Protein AF-A0A2W4UFN2-F1 (afdb_monomer_lite)

Radius of gyration: 22.49 Å; chains: 1; bounding box: 47×33×70 Å

Sequence (176 aa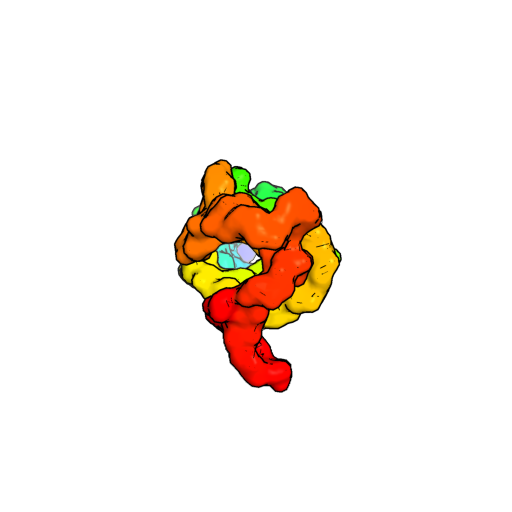):
MDHTTFTAATNCTTCHNGSQATGKPATHIPVTANCISCHGTNSFSVGARMDHNVVITATCKSCHSGAYVSQGNTGALAKPVNHIPELQLLNGAAMDCKSCHNGTSSWTSVAMNHNSSLGGGAGWCKACHATGTAYLGNMEKKALNHDSRNTLATDCSSSGCHRPLGNKGSTYRNWN

Secondary structure (DSSP, 8-state):
---TT--TT--GGGT-SSSSS----TTS-S--S-GGGTS-SS-SSS-PPP-GGGGTTS-HHHHTTTTTTTSTTT--PPPPTTS--GGGSTTGGGS-GGGTB--SS-TT-B---GGGG-S--TTHHHHHHBTT---SS----B-TTSSTT-TT-SSGGGSSS--EES-TTS---EE-

pLDDT: mean 80.13, std 11.63, range [52.22, 95.75]

Structure (mmCIF, N/CA/C/O backbone):
data_AF-A0A2W4UFN2-F1
#
_entry.id   AF-A0A2W4UFN2-F1
#
loop_
_atom_site.group_PDB
_atom_site.id
_atom_site.type_symbol
_atom_site.label_atom_id
_atom_site.label_alt_id
_atom_site.label_comp_id
_atom_site.label_asym_id
_atom_site.label_entity_id
_atom_site.label_seq_id
_atom_site.pdbx_PDB_ins_code
_atom_site.Cartn_x
_atom_site.Cartn_y
_atom_site.Cartn_z
_atom_site.occupancy
_atom_site.B_iso_or_equiv
_atom_site.auth_seq_id
_atom_site.auth_comp_id
_atom_site.auth_asym_id
_atom_site.auth_atom_id
_atom_site.pdbx_PDB_model_num
ATOM 1 N N . MET A 1 1 ? -15.413 5.828 32.919 1.00 81.75 1 MET A N 1
ATOM 2 C CA . MET A 1 1 ? -15.245 4.381 32.672 1.00 81.75 1 MET A CA 1
ATOM 3 C C . MET A 1 1 ? -13.778 4.052 32.854 1.00 81.75 1 MET A C 1
ATOM 5 O O . MET A 1 1 ? -12.950 4.731 32.252 1.00 81.75 1 MET A O 1
ATOM 9 N N . ASP A 1 2 ? -13.465 3.079 33.701 1.00 88.00 2 ASP A N 1
ATOM 10 C CA . ASP A 1 2 ? -12.102 2.565 33.852 1.00 88.00 2 ASP A CA 1
ATOM 11 C C . ASP A 1 2 ? -11.798 1.591 32.702 1.00 88.00 2 ASP A C 1
ATOM 13 O O . ASP A 1 2 ? -12.548 0.641 32.489 1.00 88.00 2 ASP A O 1
ATOM 17 N N . HIS A 1 3 ? -10.734 1.861 31.941 1.00 91.56 3 HIS A N 1
ATOM 18 C CA . HIS A 1 3 ? -10.337 1.059 30.780 1.00 91.56 3 HIS A CA 1
ATOM 19 C C . HIS A 1 3 ? -9.247 0.022 31.096 1.00 91.56 3 HIS A C 1
ATOM 21 O O . HIS A 1 3 ? -8.881 -0.766 30.223 1.00 91.56 3 HIS A O 1
ATOM 27 N N . THR A 1 4 ? -8.730 -0.007 32.328 1.00 89.62 4 THR A N 1
ATOM 28 C CA . THR A 1 4 ? -7.625 -0.895 32.733 1.00 89.62 4 THR A CA 1
ATOM 29 C C . THR A 1 4 ? -8.008 -2.376 32.770 1.00 89.62 4 THR A C 1
ATOM 31 O O . THR A 1 4 ? -7.134 -3.238 32.750 1.00 89.62 4 THR A O 1
ATOM 34 N N . THR A 1 5 ? -9.307 -2.685 32.771 1.00 91.06 5 THR A N 1
ATOM 35 C CA . THR A 1 5 ? -9.843 -4.055 32.817 1.00 91.06 5 THR A CA 1
ATOM 36 C C . THR A 1 5 ? -10.106 -4.661 31.434 1.00 91.06 5 THR A C 1
ATOM 38 O O . THR A 1 5 ? -10.424 -5.847 31.330 1.00 91.06 5 THR A O 1
ATOM 41 N N . PHE A 1 6 ? -9.978 -3.877 30.357 1.00 91.62 6 PHE A N 1
ATOM 42 C CA . PHE A 1 6 ? -10.206 -4.353 28.993 1.00 91.62 6 PHE A CA 1
ATOM 43 C C . PHE A 1 6 ? -8.999 -5.113 28.438 1.00 91.62 6 PHE A C 1
ATOM 45 O O . PHE A 1 6 ? -7.847 -4.818 28.749 1.00 91.62 6 PHE A O 1
ATOM 52 N N . THR A 1 7 ? -9.269 -6.101 27.585 1.00 90.38 7 THR A N 1
ATOM 53 C CA . THR A 1 7 ? -8.260 -7.027 27.050 1.00 90.38 7 THR A CA 1
ATOM 54 C C . THR A 1 7 ? -8.317 -7.090 25.526 1.00 90.38 7 THR A C 1
ATOM 56 O O . THR A 1 7 ? -9.174 -6.473 24.893 1.00 90.38 7 THR A O 1
ATOM 59 N N . ALA A 1 8 ? -7.436 -7.896 24.924 1.00 87.31 8 ALA A N 1
ATOM 60 C CA . ALA A 1 8 ? -7.409 -8.120 23.479 1.00 87.31 8 ALA A CA 1
ATOM 61 C C . ALA A 1 8 ? -8.736 -8.654 22.897 1.00 87.31 8 ALA A C 1
ATOM 63 O O . ALA A 1 8 ? -9.001 -8.488 21.708 1.00 87.31 8 ALA A O 1
ATOM 64 N N . ALA A 1 9 ? -9.576 -9.280 23.728 1.00 90.56 9 ALA A N 1
ATOM 65 C CA . ALA A 1 9 ? -10.879 -9.806 23.330 1.00 90.56 9 ALA A CA 1
ATOM 66 C C . ALA A 1 9 ? -12.011 -8.765 23.407 1.00 90.56 9 ALA A C 1
ATOM 68 O O . ALA A 1 9 ? -13.113 -9.018 22.921 1.00 90.56 9 ALA A O 1
ATOM 69 N N . THR A 1 10 ? -11.777 -7.604 24.023 1.00 92.50 10 THR A N 1
ATOM 70 C CA . THR A 1 10 ? -12.815 -6.588 24.199 1.00 92.50 10 THR A CA 1
ATOM 71 C C . THR A 1 10 ? -13.225 -6.005 22.846 1.00 92.50 10 THR A C 1
ATOM 73 O O . THR A 1 10 ? -12.388 -5.564 22.059 1.00 92.50 10 THR A O 1
ATOM 76 N N . ASN A 1 11 ? -14.532 -5.968 22.573 1.00 92.69 11 ASN A N 1
ATOM 77 C CA . ASN A 1 11 ? -15.066 -5.299 21.393 1.00 92.69 11 ASN A CA 1
ATOM 78 C C . ASN A 1 11 ? -15.305 -3.813 21.691 1.00 92.69 11 ASN A C 1
ATOM 80 O O . ASN A 1 11 ? -16.371 -3.428 22.162 1.00 92.69 11 ASN A O 1
ATOM 84 N N . CYS A 1 12 ? -14.323 -2.966 21.385 1.00 94.12 12 CYS A N 1
ATOM 85 C CA . CYS A 1 12 ? -14.394 -1.531 21.669 1.00 94.12 12 CYS A CA 1
ATOM 86 C C . CYS A 1 12 ? -15.567 -0.830 20.958 1.00 94.12 12 CYS A C 1
ATOM 88 O O . CYS A 1 12 ? -16.054 0.192 21.442 1.00 94.12 12 CYS A O 1
ATOM 90 N N . THR A 1 13 ? -16.042 -1.375 19.829 1.00 94.44 13 THR A N 1
ATOM 91 C CA . THR A 1 13 ? -17.100 -0.759 19.010 1.00 94.44 13 THR A CA 1
ATOM 92 C C . THR A 1 13 ? -18.475 -0.778 19.674 1.00 94.44 13 THR A C 1
ATOM 94 O O . THR A 1 13 ? -19.336 -0.004 19.273 1.00 94.44 13 THR A O 1
ATOM 97 N N . THR A 1 14 ? -18.695 -1.584 20.720 1.00 93.88 14 THR A N 1
ATOM 98 C CA . THR A 1 14 ? -19.967 -1.571 21.464 1.00 93.88 14 THR A CA 1
ATOM 99 C C . THR A 1 14 ? -20.198 -0.236 22.174 1.00 93.88 14 THR A C 1
ATOM 101 O O . THR A 1 14 ? -21.342 0.192 22.307 1.00 93.88 14 THR A O 1
ATOM 104 N N . CYS A 1 15 ? -19.117 0.435 22.588 1.00 94.62 15 CYS A N 1
ATOM 105 C CA . CYS A 1 15 ? -19.151 1.741 23.248 1.00 94.62 15 CYS A CA 1
ATOM 106 C C . CYS A 1 15 ? -18.653 2.862 22.318 1.00 94.62 15 CYS A C 1
ATOM 108 O O . CYS A 1 15 ? -19.275 3.917 22.226 1.00 94.62 15 CYS A O 1
ATOM 110 N N . HIS A 1 16 ? -17.572 2.632 21.568 1.00 94.50 16 HIS A N 1
ATOM 111 C CA . HIS A 1 16 ? -17.014 3.583 20.597 1.00 94.50 16 HIS A CA 1
ATOM 112 C C . HIS A 1 16 ? -17.727 3.493 19.243 1.00 94.50 16 HIS A C 1
ATOM 114 O O . HIS A 1 16 ? -17.130 3.191 18.210 1.00 94.50 16 HIS A O 1
ATOM 120 N N . ASN A 1 17 ? -19.034 3.749 19.265 1.00 94.56 17 ASN A N 1
ATOM 121 C CA . ASN A 1 17 ? -19.927 3.667 18.108 1.00 94.56 17 ASN A CA 1
ATOM 122 C C . ASN A 1 17 ? -20.318 5.040 17.529 1.00 94.56 17 ASN A C 1
ATOM 124 O O . ASN A 1 17 ? -21.110 5.102 16.595 1.00 94.56 17 ASN A O 1
ATOM 128 N N . GLY A 1 18 ? -19.791 6.138 18.081 1.00 94.81 18 GLY A N 1
ATOM 129 C CA . GLY A 1 18 ? -20.140 7.505 17.684 1.00 94.81 18 GLY A CA 1
ATOM 130 C C . GLY A 1 18 ? -21.382 8.074 18.377 1.00 94.81 18 GLY A C 1
ATOM 131 O O . GLY A 1 18 ? -21.663 9.254 18.207 1.00 94.81 18 GLY A O 1
ATOM 132 N N . SER A 1 19 ? -22.094 7.272 19.173 1.00 95.75 19 SER A N 1
ATOM 133 C CA . SER A 1 19 ? -23.236 7.710 19.982 1.00 95.75 19 SER A CA 1
ATOM 134 C C . SER A 1 19 ? -22.895 7.749 21.474 1.00 95.75 19 SER A C 1
ATOM 136 O O . SER A 1 19 ? -23.077 8.785 22.104 1.00 95.75 19 SER A O 1
ATOM 138 N N . GLN A 1 20 ? -22.365 6.657 22.036 1.00 94.25 20 GLN A N 1
ATOM 139 C CA . GLN A 1 20 ? -22.001 6.599 23.462 1.00 94.25 20 GLN A CA 1
ATOM 140 C C . GLN A 1 20 ? -20.614 7.192 23.732 1.00 94.25 20 GLN A C 1
ATOM 142 O O . GLN A 1 20 ? -20.404 7.901 24.712 1.00 94.25 20 GLN A O 1
ATOM 147 N N . ALA A 1 21 ? -19.661 6.899 22.852 1.00 93.44 21 ALA A N 1
ATOM 148 C CA . ALA A 1 21 ? -18.325 7.468 22.854 1.00 93.44 21 ALA A CA 1
ATOM 149 C C . ALA A 1 21 ? -17.872 7.721 21.416 1.00 93.44 21 ALA A C 1
ATOM 151 O O . ALA A 1 21 ? -18.429 7.156 20.467 1.00 93.44 21 ALA A O 1
ATOM 152 N N . THR A 1 22 ? -16.839 8.553 21.257 1.00 92.31 22 THR A N 1
ATOM 153 C CA . THR A 1 22 ? -16.238 8.856 19.954 1.00 92.31 22 THR A CA 1
ATOM 154 C C . THR A 1 22 ? -15.947 7.567 19.197 1.00 92.31 22 THR A C 1
ATOM 156 O O . THR A 1 22 ? -15.231 6.698 19.696 1.00 92.31 22 THR A O 1
ATOM 159 N N . GLY A 1 23 ? -16.539 7.442 18.012 1.00 93.50 23 GLY A N 1
ATOM 160 C CA . GLY A 1 23 ? -16.364 6.288 17.142 1.00 93.50 23 GLY A CA 1
ATOM 161 C C . GLY A 1 23 ? -15.167 6.422 16.207 1.00 93.50 23 GLY A C 1
ATOM 162 O O . GLY A 1 23 ? -14.451 7.424 16.208 1.00 93.50 23 GLY A O 1
ATOM 163 N N . LYS A 1 24 ? -14.980 5.398 15.371 1.00 92.88 24 LYS A N 1
ATOM 164 C CA . LYS A 1 24 ? -13.967 5.374 14.311 1.00 92.88 24 LYS A CA 1
ATOM 165 C C . LYS A 1 24 ? -14.212 6.519 13.304 1.00 92.88 24 LYS A C 1
ATOM 167 O O . LYS A 1 24 ? -15.261 6.516 12.659 1.00 92.88 24 LYS A O 1
ATOM 172 N N . PRO A 1 25 ? -13.274 7.471 13.126 1.00 91.12 25 PRO A N 1
ATOM 173 C CA . PRO A 1 25 ? -13.436 8.562 12.164 1.00 91.12 25 PRO A CA 1
ATOM 174 C C . PRO A 1 25 ? -13.476 8.066 10.715 1.00 91.12 25 PRO A C 1
ATOM 176 O O . PRO A 1 25 ? -12.837 7.069 10.377 1.00 91.12 25 PRO A O 1
ATOM 179 N N . ALA A 1 26 ? -14.131 8.819 9.826 1.00 90.62 26 ALA A N 1
ATOM 180 C CA . ALA A 1 26 ? -14.154 8.521 8.388 1.00 90.62 26 ALA A CA 1
ATOM 181 C C . ALA A 1 26 ? -12.755 8.559 7.736 1.00 90.62 26 ALA A C 1
ATOM 183 O O . ALA A 1 26 ? -12.521 7.910 6.722 1.00 90.62 26 ALA A O 1
ATOM 184 N N . THR A 1 27 ? -11.815 9.295 8.335 1.00 89.62 27 THR A N 1
ATOM 185 C CA . THR A 1 27 ? -10.415 9.393 7.896 1.00 89.62 27 THR A CA 1
ATOM 186 C C . THR A 1 27 ? -9.538 8.233 8.377 1.00 89.62 27 THR A C 1
ATOM 188 O O . THR A 1 27 ? -8.364 8.173 8.016 1.00 89.62 27 THR A O 1
ATOM 191 N N . HIS A 1 28 ? -10.077 7.305 9.175 1.00 92.56 28 HIS A N 1
ATOM 192 C CA . HIS A 1 28 ? -9.336 6.146 9.665 1.00 92.56 28 HIS A CA 1
ATOM 193 C C . HIS A 1 28 ? -8.975 5.185 8.526 1.00 92.56 28 HIS A C 1
ATOM 195 O O . HIS A 1 28 ? -9.761 4.974 7.601 1.00 92.56 28 HIS A O 1
ATOM 201 N N . ILE A 1 29 ? -7.819 4.524 8.632 1.00 92.31 29 ILE A N 1
ATOM 202 C CA . ILE A 1 29 ? -7.418 3.463 7.695 1.00 92.31 29 ILE A CA 1
ATOM 203 C C . ILE A 1 29 ? -8.507 2.368 7.542 1.00 92.31 29 ILE A C 1
ATOM 205 O O . ILE A 1 29 ? -9.212 2.038 8.512 1.00 92.31 29 ILE A O 1
ATOM 209 N N . PRO A 1 30 ? -8.668 1.773 6.345 1.00 92.19 30 PRO A N 1
ATOM 210 C CA . PRO A 1 30 ? -9.722 0.801 6.056 1.00 92.19 30 PRO A CA 1
ATOM 211 C C . PRO A 1 30 ? -9.359 -0.599 6.583 1.00 92.19 30 PRO A C 1
ATOM 213 O O . PRO A 1 30 ? -8.974 -1.491 5.837 1.00 92.19 30 PRO A O 1
ATOM 216 N N . VAL A 1 31 ? -9.474 -0.781 7.899 1.00 91.12 31 VAL A N 1
ATOM 217 C CA . VAL A 1 31 ? -9.174 -2.028 8.626 1.00 91.12 31 VAL A CA 1
ATOM 218 C C . VAL A 1 31 ? -10.383 -2.515 9.427 1.00 91.12 31 VAL A C 1
ATOM 220 O O . VAL A 1 31 ? -11.134 -1.705 9.983 1.00 91.12 31 VAL A O 1
ATOM 223 N N . THR A 1 32 ? -10.543 -3.839 9.486 1.00 89.19 32 THR A N 1
ATOM 224 C CA . THR A 1 32 ? -11.558 -4.566 10.271 1.00 89.19 32 THR A CA 1
ATOM 225 C C . THR A 1 32 ? -10.982 -5.290 11.495 1.00 89.19 32 THR A C 1
ATOM 227 O O . THR A 1 32 ? -11.735 -5.914 12.238 1.00 89.19 32 THR A O 1
ATOM 230 N N . ALA A 1 33 ? -9.663 -5.223 11.711 1.00 90.75 33 ALA A N 1
ATOM 231 C CA . ALA A 1 33 ? -9.007 -5.766 12.897 1.00 90.75 33 ALA A CA 1
ATOM 232 C C . ALA A 1 33 ? -9.551 -5.126 14.186 1.00 90.75 33 ALA A C 1
ATOM 234 O O . ALA A 1 33 ? -10.061 -4.000 14.171 1.00 90.75 33 ALA A O 1
ATOM 235 N N . ASN A 1 34 ? -9.419 -5.843 15.307 1.00 91.19 34 ASN A N 1
ATOM 236 C CA . ASN A 1 34 ? -9.812 -5.317 16.611 1.00 91.19 34 ASN A CA 1
ATOM 237 C C . ASN A 1 34 ? -9.023 -4.031 16.910 1.00 91.19 34 ASN A C 1
ATOM 239 O O . ASN A 1 34 ? -7.823 -3.948 16.648 1.00 91.19 34 ASN A O 1
ATOM 243 N N . CYS A 1 35 ? -9.694 -3.027 17.476 1.00 93.12 35 CYS A N 1
ATOM 244 C CA . CYS A 1 35 ? -9.109 -1.724 17.761 1.00 93.12 35 CYS A CA 1
ATOM 245 C C . CYS A 1 35 ? -7.835 -1.820 18.612 1.00 93.12 35 CYS A C 1
ATOM 247 O O . CYS A 1 35 ? -6.898 -1.056 18.388 1.00 93.12 35 CYS A O 1
ATOM 249 N N . ILE A 1 36 ? -7.775 -2.784 19.535 1.00 91.44 36 ILE A N 1
ATOM 250 C CA . ILE A 1 36 ? -6.633 -2.983 20.433 1.00 91.44 36 ILE A CA 1
ATOM 251 C C . ILE A 1 36 ? -5.366 -3.483 19.721 1.00 91.44 36 ILE A C 1
ATOM 253 O O . ILE A 1 36 ? -4.265 -3.374 20.250 1.00 91.44 36 ILE A O 1
ATOM 257 N N . SER A 1 37 ? -5.493 -4.001 18.494 1.00 91.00 37 SER A N 1
ATOM 258 C CA . SER A 1 37 ? -4.338 -4.372 17.669 1.00 91.00 37 SER A CA 1
ATOM 259 C C . SER A 1 37 ? -3.490 -3.162 17.271 1.00 91.00 37 SER A C 1
ATOM 261 O O . SER A 1 37 ? -2.314 -3.321 16.951 1.00 91.00 37 SER A O 1
ATOM 263 N N . CYS A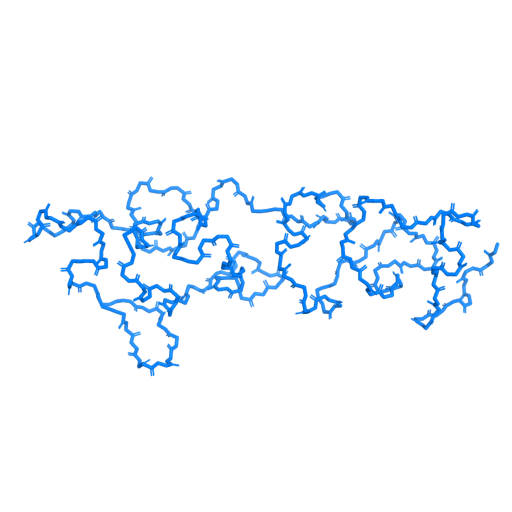 1 38 ? -4.078 -1.963 17.297 1.00 91.75 38 CYS A N 1
ATOM 264 C CA . CYS A 1 38 ? -3.391 -0.713 16.988 1.00 91.75 38 CYS A CA 1
ATOM 265 C C . CYS A 1 38 ? -3.393 0.253 18.172 1.00 91.75 38 CYS A C 1
ATOM 267 O O . CYS A 1 38 ? -2.387 0.913 18.407 1.00 91.75 38 CYS A O 1
ATOM 269 N N . HIS A 1 39 ? -4.495 0.351 18.910 1.00 92.44 39 HIS A N 1
ATOM 270 C CA . HIS A 1 39 ? -4.685 1.333 19.972 1.00 92.44 39 HIS A CA 1
ATOM 271 C C . HIS A 1 39 ? -4.512 0.720 21.360 1.00 92.44 39 HIS A C 1
ATOM 273 O O . HIS A 1 39 ? -4.837 -0.441 21.592 1.00 92.44 39 HIS A O 1
ATOM 279 N N . GLY A 1 40 ? -4.043 1.526 22.310 1.00 89.94 40 GLY A N 1
ATOM 280 C CA . GLY A 1 40 ? -4.081 1.159 23.722 1.00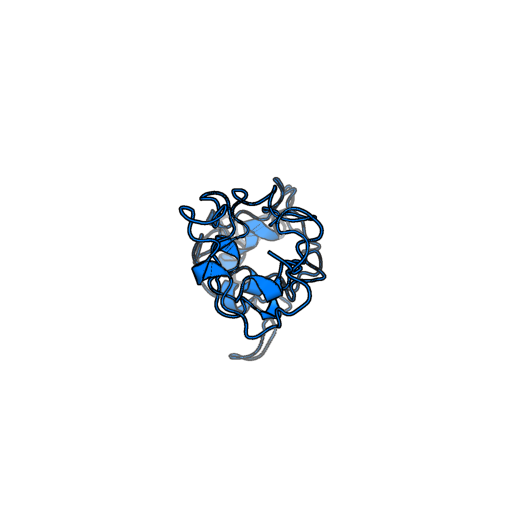 89.94 40 GLY A CA 1
ATOM 281 C C . GLY A 1 40 ? -5.465 1.394 24.327 1.00 89.94 40 GLY A C 1
ATOM 282 O O . GLY A 1 40 ? -6.280 2.144 23.794 1.00 89.94 40 GLY A O 1
ATOM 283 N N . THR A 1 41 ? -5.709 0.817 25.501 1.00 89.94 41 THR A N 1
ATOM 284 C CA . THR A 1 41 ? -6.943 1.043 26.273 1.00 89.94 41 THR A CA 1
ATOM 285 C C . THR A 1 41 ? -7.027 2.452 26.870 1.00 89.94 41 THR A C 1
ATOM 287 O O . THR A 1 41 ? -8.117 2.934 27.157 1.00 89.94 41 THR A O 1
ATOM 290 N N . ASN A 1 42 ? -5.887 3.137 27.016 1.00 86.50 42 ASN A N 1
ATOM 291 C CA . ASN A 1 42 ? -5.810 4.473 27.611 1.00 86.50 42 ASN A CA 1
ATOM 292 C C . ASN A 1 42 ? -6.086 5.611 26.614 1.00 86.50 42 ASN A C 1
ATOM 294 O O . ASN A 1 42 ? -6.507 6.690 27.022 1.00 86.50 42 ASN A O 1
ATOM 298 N N . SER A 1 43 ? -5.799 5.416 25.321 1.00 87.06 43 SER A N 1
ATOM 299 C CA . SER A 1 43 ? -5.977 6.454 24.300 1.00 87.06 43 SER A CA 1
ATOM 300 C C . SER A 1 43 ? -6.017 5.874 22.889 1.00 87.06 43 SER A C 1
ATOM 302 O O . SER A 1 43 ? -5.142 5.102 22.497 1.00 87.06 43 SER A O 1
ATOM 304 N N . PHE A 1 44 ? -6.996 6.324 22.100 1.00 87.69 44 PHE A N 1
ATOM 305 C CA . PHE A 1 44 ? -7.049 6.071 20.658 1.00 87.69 44 PHE A CA 1
ATOM 306 C C . PHE A 1 44 ? -6.126 7.004 19.864 1.00 87.69 44 PHE A C 1
ATOM 308 O O . PHE A 1 44 ? -5.602 6.611 18.825 1.00 87.69 44 PHE A O 1
ATOM 315 N N . SER A 1 45 ? -5.901 8.229 20.341 1.00 80.25 45 SER A N 1
ATOM 316 C CA . SER A 1 45 ? -5.173 9.255 19.582 1.00 80.25 45 SER A CA 1
ATOM 317 C C . SER A 1 45 ? -3.656 9.182 19.750 1.00 80.25 45 SER A C 1
ATOM 319 O O . SER A 1 45 ? -2.928 9.746 18.941 1.00 80.25 45 SER A O 1
ATOM 321 N N . VAL A 1 46 ? -3.168 8.518 20.801 1.00 80.69 46 VAL A N 1
ATOM 322 C CA . VAL A 1 46 ? -1.741 8.482 21.146 1.00 80.69 46 VAL A CA 1
ATOM 323 C C . VAL A 1 46 ? -1.208 7.064 21.020 1.00 80.69 46 VAL A C 1
ATOM 325 O O . VAL A 1 46 ? -1.766 6.134 21.594 1.00 80.69 46 VAL A O 1
ATOM 328 N N . GLY A 1 47 ? -0.088 6.912 20.312 1.00 74.75 47 GLY A N 1
ATOM 329 C CA . GLY A 1 47 ? 0.664 5.657 20.311 1.00 74.75 47 GLY A CA 1
ATOM 330 C C . GLY A 1 47 ? 0.011 4.532 19.514 1.00 74.75 47 GLY A C 1
ATOM 331 O O . GLY A 1 47 ? 0.295 3.368 19.786 1.00 74.75 47 GLY A O 1
ATOM 332 N N . ALA A 1 48 ? -0.836 4.859 18.531 1.00 88.25 48 ALA A N 1
ATOM 333 C CA . ALA A 1 48 ? -1.372 3.854 17.625 1.00 88.25 48 ALA A CA 1
ATOM 334 C C . ALA A 1 48 ? -0.221 3.163 16.873 1.00 88.25 48 ALA A C 1
ATOM 336 O O . ALA A 1 48 ? 0.535 3.812 16.139 1.00 88.25 48 ALA A O 1
ATOM 337 N N . ARG A 1 49 ? -0.076 1.850 17.063 1.00 87.06 49 ARG A N 1
ATOM 338 C CA . ARG A 1 49 ? 0.969 1.051 16.426 1.00 87.06 49 ARG A CA 1
ATOM 339 C C . ARG A 1 49 ? 0.469 0.506 15.097 1.00 87.06 49 ARG A C 1
ATOM 341 O O . ARG A 1 49 ? -0.518 -0.223 15.036 1.00 87.06 49 ARG A O 1
ATOM 348 N N . MET A 1 50 ? 1.201 0.827 14.037 1.00 86.69 50 MET A N 1
ATOM 349 C CA . MET A 1 50 ? 0.993 0.202 12.738 1.00 86.69 50 MET A CA 1
ATOM 350 C C . MET A 1 50 ? 1.573 -1.211 12.748 1.00 86.69 50 MET A C 1
ATOM 352 O O . MET A 1 50 ? 2.733 -1.408 13.115 1.00 86.69 50 MET A O 1
ATOM 356 N N . ASP A 1 51 ? 0.770 -2.186 12.328 1.00 88.06 51 ASP A N 1
ATOM 357 C CA . ASP A 1 51 ? 1.180 -3.581 12.207 1.00 88.06 51 ASP A CA 1
ATOM 358 C C . ASP A 1 51 ? 0.614 -4.181 10.916 1.00 88.06 51 ASP A C 1
ATOM 360 O O . ASP A 1 51 ? -0.595 -4.232 10.708 1.00 88.06 51 ASP A O 1
ATOM 364 N N . HIS A 1 52 ? 1.492 -4.636 10.026 1.00 91.44 52 HIS A N 1
ATOM 365 C CA . HIS A 1 52 ? 1.066 -5.248 8.770 1.00 91.44 52 HIS A CA 1
ATOM 366 C C . HIS A 1 52 ? 0.568 -6.692 8.947 1.00 91.44 52 HIS A C 1
ATOM 368 O O . HIS A 1 52 ? -0.169 -7.184 8.093 1.00 91.44 52 HIS A O 1
ATOM 374 N N . ASN A 1 53 ? 0.903 -7.368 10.054 1.00 90.88 53 ASN A N 1
ATOM 375 C CA . ASN A 1 53 ? 0.460 -8.744 10.311 1.00 90.88 53 ASN A CA 1
ATOM 376 C C . ASN A 1 53 ? -1.054 -8.848 10.521 1.00 90.88 53 ASN A C 1
ATOM 378 O O . ASN A 1 53 ? -1.631 -9.912 10.318 1.00 90.88 53 ASN A O 1
ATOM 382 N N . VAL A 1 54 ? -1.713 -7.747 10.891 1.00 90.38 54 VAL A N 1
ATOM 383 C CA . VAL A 1 54 ? -3.171 -7.715 11.081 1.00 90.38 54 VAL A CA 1
ATOM 384 C C . VAL A 1 54 ? -3.945 -7.372 9.803 1.00 90.38 54 VAL A C 1
ATOM 386 O O . VAL A 1 54 ? -5.172 -7.323 9.827 1.00 90.38 54 VAL A O 1
ATOM 389 N N . VAL A 1 55 ? -3.252 -7.150 8.677 1.00 90.50 55 VAL A N 1
ATOM 390 C CA . VAL A 1 55 ? -3.847 -6.765 7.381 1.00 90.50 55 VAL A CA 1
ATOM 391 C C . VAL A 1 55 ? -3.271 -7.557 6.198 1.00 90.50 55 VAL A C 1
ATOM 393 O O . VAL A 1 55 ? -3.230 -7.066 5.075 1.00 90.50 55 VAL A O 1
ATOM 396 N N . ILE A 1 56 ? -2.855 -8.807 6.417 1.00 88.94 56 ILE A N 1
ATOM 397 C CA . ILE A 1 56 ? -2.198 -9.648 5.393 1.00 88.94 56 ILE A CA 1
ATOM 398 C C . ILE A 1 56 ? -3.043 -9.920 4.136 1.00 88.94 56 ILE A C 1
ATOM 400 O O . ILE A 1 56 ? -2.499 -10.282 3.096 1.00 88.94 56 ILE A O 1
ATOM 404 N N . THR A 1 57 ? -4.366 -9.761 4.218 1.00 88.25 57 THR A N 1
ATOM 405 C CA . THR A 1 57 ? -5.294 -9.936 3.089 1.00 88.25 57 THR A CA 1
ATOM 406 C C . THR A 1 57 ? -5.607 -8.629 2.359 1.00 88.25 57 THR A C 1
ATOM 408 O O . THR A 1 57 ? -6.231 -8.660 1.299 1.00 88.25 57 THR A O 1
ATOM 411 N N . ALA A 1 58 ? -5.194 -7.480 2.902 1.00 89.31 58 ALA A N 1
ATOM 412 C CA . ALA A 1 58 ? -5.426 -6.183 2.287 1.00 89.31 58 ALA A CA 1
ATOM 413 C C . ALA A 1 58 ? -4.408 -5.917 1.172 1.00 89.31 58 ALA A C 1
ATOM 415 O O . ALA A 1 58 ? -3.217 -6.200 1.295 1.00 89.31 58 ALA A O 1
ATOM 416 N N . THR A 1 59 ? -4.867 -5.310 0.080 1.00 88.94 59 THR A N 1
ATOM 417 C CA . THR A 1 59 ? -3.969 -4.815 -0.970 1.00 88.94 59 THR A CA 1
ATOM 418 C C . THR A 1 59 ? -3.199 -3.598 -0.468 1.00 88.94 59 THR A C 1
ATOM 420 O O . THR A 1 59 ? -3.812 -2.696 0.094 1.00 88.94 59 THR A O 1
ATOM 423 N N . CYS A 1 60 ? -1.900 -3.475 -0.752 1.00 90.12 60 CYS A N 1
ATOM 424 C CA . CYS A 1 60 ? -1.098 -2.342 -0.264 1.00 90.12 60 CYS A CA 1
ATOM 425 C C . CYS A 1 60 ? -1.722 -0.973 -0.612 1.00 90.12 60 CYS A C 1
ATOM 427 O O . CYS A 1 60 ? -1.735 -0.053 0.207 1.00 90.12 60 CYS A O 1
ATOM 429 N N . LYS A 1 61 ? -2.300 -0.851 -1.816 1.00 88.62 61 LYS A N 1
ATOM 430 C CA . LYS A 1 61 ? -2.900 0.391 -2.332 1.00 88.62 61 LYS A CA 1
ATOM 431 C C . LYS A 1 61 ? -4.147 0.848 -1.571 1.00 88.62 61 LYS A C 1
ATOM 433 O O . LYS A 1 61 ? -4.469 2.029 -1.648 1.00 88.62 61 LYS A O 1
ATOM 438 N N . SER A 1 62 ? -4.823 -0.028 -0.821 1.00 90.75 62 SER A N 1
ATOM 439 C CA . SER A 1 62 ? -5.998 0.378 -0.038 1.00 90.75 62 SER A CA 1
ATOM 440 C C . SER A 1 62 ? -5.631 1.316 1.113 1.00 90.75 62 SER A C 1
ATOM 442 O O . SER A 1 62 ? -6.456 2.129 1.511 1.00 90.75 62 SER A O 1
ATOM 444 N N . CYS A 1 63 ? -4.395 1.237 1.620 1.00 92.50 63 CYS A N 1
ATOM 445 C CA . CYS A 1 63 ? -3.886 2.112 2.680 1.00 92.50 63 CYS A CA 1
ATOM 446 C C . CYS A 1 63 ? -2.810 3.083 2.164 1.00 92.50 63 CYS A C 1
ATOM 448 O O . CYS A 1 63 ? -2.784 4.246 2.548 1.00 92.50 63 CYS A O 1
ATOM 450 N N . HIS A 1 64 ? -1.943 2.653 1.247 1.00 92.06 64 HIS A N 1
ATOM 451 C CA . HIS A 1 64 ? -0.821 3.456 0.741 1.00 92.06 64 HIS A CA 1
ATOM 452 C C . HIS A 1 64 ? -1.189 4.311 -0.487 1.00 92.06 64 HIS A C 1
ATOM 454 O O . HIS A 1 64 ? -0.388 4.498 -1.404 1.00 92.06 64 HIS A O 1
ATOM 460 N N . SER A 1 65 ? -2.419 4.832 -0.521 1.00 90.88 65 SER A N 1
ATOM 461 C CA . SER A 1 65 ? -2.933 5.701 -1.592 1.00 90.88 65 SER A CA 1
ATOM 462 C C . SER A 1 65 ? -2.522 7.170 -1.445 1.00 90.88 65 SER A C 1
ATOM 464 O O . SER A 1 65 ? -2.720 7.958 -2.364 1.00 90.88 65 SER A O 1
ATOM 466 N N . GLY A 1 66 ? -1.980 7.545 -0.282 1.00 91.88 66 GLY A N 1
ATOM 467 C CA . GLY A 1 66 ? -1.732 8.935 0.110 1.00 91.88 66 GLY A CA 1
ATOM 468 C C . GLY A 1 66 ? -2.863 9.575 0.909 1.00 91.88 66 GLY A C 1
ATOM 469 O O . GLY A 1 66 ? -2.640 10.596 1.550 1.00 91.88 66 GLY A O 1
ATOM 470 N N . ALA A 1 67 ? -4.040 8.947 0.971 1.00 93.75 67 ALA A N 1
ATOM 471 C CA . ALA A 1 67 ? -5.157 9.452 1.770 1.00 93.75 67 ALA A CA 1
ATOM 472 C C . ALA A 1 67 ? -4.921 9.337 3.290 1.00 93.75 67 ALA A C 1
ATOM 474 O O . ALA A 1 67 ? -5.512 10.082 4.067 1.00 93.75 67 ALA A O 1
ATOM 475 N N . TYR A 1 68 ? -4.048 8.420 3.721 1.00 93.62 68 TYR A N 1
ATOM 476 C CA . TYR A 1 68 ? -3.878 8.043 5.130 1.00 93.62 68 TYR A CA 1
ATOM 477 C C . TYR A 1 68 ? -2.488 8.385 5.693 1.00 93.62 68 TYR A C 1
ATOM 479 O O . TYR A 1 68 ? -2.031 7.780 6.664 1.00 93.62 68 TYR A O 1
ATOM 487 N N . VAL A 1 69 ? -1.804 9.369 5.104 1.00 92.25 69 VAL A N 1
ATOM 488 C CA . VAL A 1 69 ? -0.459 9.807 5.535 1.00 92.25 69 VAL A CA 1
ATOM 489 C C . VAL A 1 69 ? -0.434 10.433 6.932 1.00 92.25 69 VAL A C 1
ATOM 491 O O . VAL A 1 69 ? 0.617 10.486 7.553 1.00 92.25 69 VAL A O 1
ATOM 494 N N . SER A 1 70 ? -1.582 10.876 7.445 1.00 90.19 70 SER A N 1
ATOM 495 C CA . SER A 1 70 ? -1.726 11.444 8.790 1.00 90.19 70 SER A CA 1
ATOM 496 C C . SER A 1 70 ? -2.151 10.424 9.854 1.00 90.19 70 SER A C 1
ATOM 498 O O . SER A 1 70 ? -2.385 10.801 10.999 1.00 90.19 70 SER A O 1
ATOM 500 N N . GLN A 1 71 ? -2.317 9.147 9.493 1.00 90.25 71 GLN A N 1
ATOM 501 C CA . GLN A 1 71 ? -2.869 8.134 10.394 1.00 90.25 71 GLN A CA 1
ATOM 502 C C . GLN A 1 71 ? -1.789 7.477 11.265 1.00 90.25 71 GLN A C 1
ATOM 504 O O . GLN A 1 71 ? -0.785 6.973 10.765 1.00 90.25 71 GLN A O 1
ATOM 509 N N . GLY A 1 72 ? -2.028 7.419 12.578 1.00 85.50 72 GLY A N 1
ATOM 510 C CA . GLY A 1 72 ? -1.054 6.927 13.559 1.00 85.50 72 GLY A CA 1
ATOM 511 C C . GLY A 1 72 ? 0.233 7.759 13.592 1.00 85.50 72 GLY A C 1
ATOM 512 O O . GLY A 1 72 ? 0.279 8.873 13.081 1.00 85.50 72 GLY A O 1
ATOM 513 N N . ASN A 1 73 ? 1.295 7.219 14.192 1.00 83.56 73 ASN A N 1
ATOM 514 C CA . ASN A 1 73 ? 2.542 7.977 14.368 1.00 83.56 73 ASN A CA 1
ATOM 515 C C . ASN A 1 73 ? 3.357 8.141 13.072 1.00 83.56 73 ASN A C 1
ATOM 517 O O . ASN A 1 73 ? 4.176 9.051 12.980 1.00 83.56 73 ASN A O 1
ATOM 521 N N . THR A 1 74 ? 3.177 7.249 12.094 1.00 83.62 74 THR A N 1
ATOM 522 C CA . THR A 1 74 ? 4.007 7.204 10.873 1.00 83.62 74 THR A CA 1
ATOM 523 C C . THR A 1 74 ? 3.215 7.468 9.592 1.00 83.62 74 THR A C 1
ATOM 525 O O . THR A 1 74 ? 3.810 7.871 8.597 1.00 83.62 74 THR A O 1
ATOM 528 N N . GLY A 1 75 ? 1.893 7.270 9.591 1.00 89.44 75 GLY A N 1
ATOM 529 C CA . GLY A 1 75 ? 1.095 7.337 8.368 1.00 89.44 75 GLY A CA 1
ATOM 530 C C . GLY A 1 75 ? 1.242 6.106 7.476 1.00 89.44 75 GLY A C 1
ATOM 531 O O . GLY A 1 75 ? 2.257 5.408 7.486 1.00 89.44 75 GLY A O 1
ATOM 532 N N . ALA A 1 76 ? 0.234 5.861 6.638 1.00 91.88 76 ALA A N 1
ATOM 533 C CA . ALA A 1 76 ? 0.394 4.980 5.486 1.00 91.88 76 ALA A CA 1
ATOM 534 C C . ALA A 1 76 ? 0.977 5.799 4.326 1.00 91.88 76 ALA A C 1
ATOM 536 O O . ALA A 1 76 ? 0.261 6.475 3.583 1.00 91.88 76 ALA A O 1
ATOM 537 N N . LEU A 1 77 ? 2.307 5.786 4.221 1.00 90.12 77 LEU A N 1
ATOM 538 C CA . LEU A 1 77 ? 3.044 6.601 3.257 1.00 90.12 77 LEU A CA 1
ATOM 539 C C . LEU A 1 77 ? 2.703 6.219 1.811 1.00 90.12 77 LEU A C 1
ATOM 541 O O . LEU A 1 77 ? 2.634 5.038 1.472 1.00 90.12 77 LEU A O 1
ATOM 545 N N . ALA A 1 78 ? 2.516 7.224 0.957 1.00 89.31 78 ALA A N 1
ATOM 546 C CA . ALA A 1 78 ? 2.345 7.025 -0.478 1.00 89.31 78 ALA A CA 1
ATOM 547 C C . ALA A 1 78 ? 3.682 6.761 -1.182 1.00 89.31 78 ALA A C 1
ATOM 549 O O . ALA A 1 78 ? 4.765 6.960 -0.627 1.00 89.31 78 ALA A O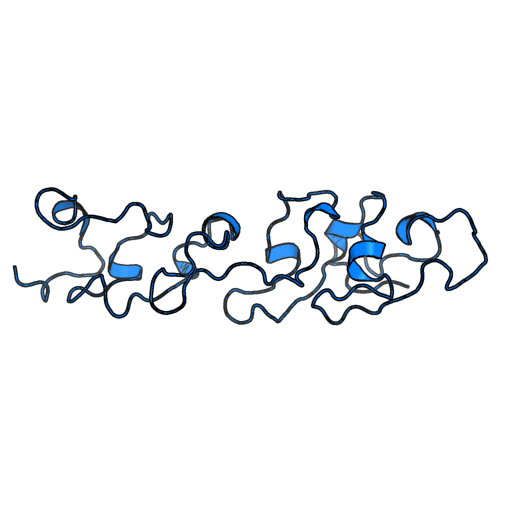 1
ATOM 550 N N . LYS A 1 79 ? 3.594 6.380 -2.458 1.00 87.88 79 LYS A N 1
ATOM 551 C CA . LYS A 1 79 ? 4.751 6.341 -3.356 1.00 87.88 79 LYS A CA 1
ATOM 552 C C . LYS A 1 79 ? 5.374 7.742 -3.489 1.00 87.88 79 LYS A C 1
ATOM 554 O O . LYS A 1 79 ? 4.627 8.710 -3.644 1.00 87.88 79 LYS A O 1
ATOM 559 N N . PRO A 1 80 ? 6.714 7.864 -3.483 1.00 87.56 80 PRO A N 1
ATOM 560 C CA . PRO A 1 80 ? 7.380 9.135 -3.747 1.00 87.56 80 PRO A CA 1
ATOM 561 C C . PRO A 1 80 ? 7.196 9.567 -5.208 1.00 87.56 80 PRO A C 1
ATOM 563 O O . PRO A 1 80 ? 6.895 8.752 -6.082 1.00 87.56 80 PRO A O 1
ATOM 566 N N . VAL A 1 81 ? 7.422 10.853 -5.490 1.00 86.88 81 VAL A N 1
ATOM 567 C CA . VAL A 1 81 ? 7.171 11.439 -6.821 1.00 86.88 81 VAL A CA 1
ATOM 568 C C . VA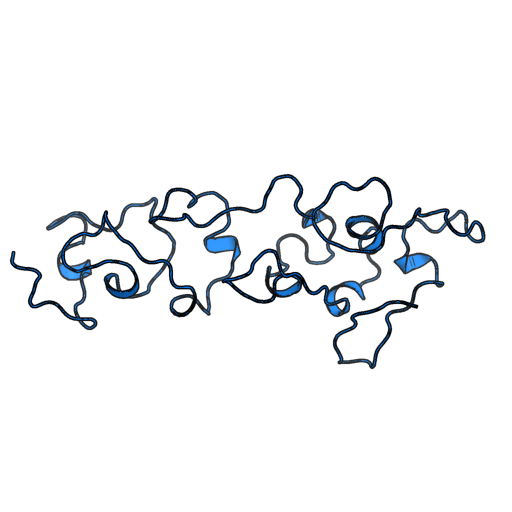L A 1 81 ? 8.040 10.826 -7.929 1.00 86.88 81 VAL A C 1
ATOM 570 O O . VAL A 1 81 ? 7.638 10.782 -9.085 1.00 86.88 81 VAL A O 1
ATOM 573 N N . ASN A 1 82 ? 9.222 10.321 -7.573 1.00 86.62 82 ASN A N 1
ATOM 574 C CA . ASN A 1 82 ? 10.170 9.653 -8.464 1.00 86.62 82 ASN A CA 1
ATOM 575 C C . ASN A 1 82 ? 10.052 8.116 -8.417 1.00 86.62 82 ASN A C 1
ATOM 577 O O . ASN A 1 82 ? 11.007 7.404 -8.725 1.00 86.62 82 ASN A O 1
ATOM 581 N N . HIS A 1 83 ? 8.894 7.582 -8.026 1.00 87.12 83 HIS A N 1
ATOM 582 C CA . HIS A 1 83 ? 8.592 6.158 -8.156 1.00 87.12 83 HIS A CA 1
ATOM 583 C C . HIS A 1 83 ? 8.421 5.755 -9.633 1.00 87.12 83 HIS A C 1
ATOM 585 O O . HIS A 1 83 ? 8.000 6.560 -10.463 1.00 87.12 83 HIS A O 1
ATOM 591 N N . ILE A 1 84 ? 8.706 4.491 -9.960 1.00 80.50 84 ILE A N 1
ATOM 592 C CA . ILE A 1 84 ? 8.500 3.930 -11.306 1.00 80.50 84 ILE A CA 1
ATOM 593 C C . ILE A 1 84 ? 7.008 4.055 -11.703 1.00 80.50 84 ILE A C 1
ATOM 595 O O . ILE A 1 84 ? 6.138 3.701 -10.896 1.00 80.50 84 ILE A O 1
ATOM 599 N N . PRO A 1 85 ? 6.656 4.542 -12.909 1.00 78.62 85 PRO A N 1
ATOM 600 C CA . PRO A 1 85 ? 5.260 4.738 -13.296 1.00 78.62 85 PRO A CA 1
ATOM 601 C C . PRO A 1 85 ? 4.533 3.408 -13.518 1.00 78.62 85 PRO A C 1
ATOM 603 O O . PRO A 1 85 ? 4.791 2.694 -14.483 1.00 78.62 85 PRO A O 1
ATOM 606 N N . GLU A 1 86 ? 3.552 3.101 -12.668 1.00 75.75 86 GLU A N 1
ATOM 607 C CA . GLU A 1 86 ? 2.750 1.874 -12.804 1.00 75.75 86 GLU A CA 1
ATOM 608 C C . GLU A 1 86 ? 1.975 1.818 -14.126 1.00 75.75 86 GLU A C 1
ATOM 610 O O . GLU A 1 86 ? 1.763 0.734 -14.651 1.00 75.75 86 GLU A O 1
ATOM 615 N N . LEU A 1 87 ? 1.600 2.971 -14.698 1.00 70.75 87 LEU A N 1
ATOM 616 C CA . LEU A 1 87 ? 0.902 3.068 -15.990 1.00 70.75 87 LEU A CA 1
ATOM 617 C C . LEU A 1 87 ? 1.682 2.450 -17.161 1.00 70.75 87 LEU A C 1
ATOM 619 O O . LEU A 1 87 ? 1.085 2.143 -18.186 1.00 70.75 87 LEU A O 1
ATOM 623 N N . GLN A 1 88 ? 2.999 2.278 -17.027 1.00 69.31 88 GLN A N 1
ATOM 624 C CA . GLN A 1 88 ? 3.852 1.687 -18.062 1.00 69.31 88 GLN A CA 1
ATOM 625 C C . GLN A 1 88 ? 3.941 0.153 -17.958 1.00 69.31 88 GLN A C 1
ATOM 627 O O . GLN A 1 88 ? 4.618 -0.483 -18.761 1.00 69.31 88 GLN A O 1
ATOM 632 N N . LEU A 1 89 ? 3.266 -0.461 -16.980 1.00 69.38 89 LEU A N 1
ATOM 633 C CA . LEU A 1 89 ? 3.278 -1.905 -16.751 1.00 69.38 89 LEU A CA 1
ATOM 634 C C . LEU A 1 89 ? 2.029 -2.554 -17.370 1.00 69.38 89 LEU A C 1
ATOM 636 O O . LEU A 1 89 ? 0.943 -1.988 -17.306 1.00 69.38 89 LEU A O 1
ATOM 640 N N . LEU A 1 90 ? 2.154 -3.771 -17.919 1.00 58.19 90 LEU A N 1
ATOM 641 C CA . LEU A 1 90 ? 1.064 -4.496 -18.608 1.00 58.19 90 LEU A CA 1
ATOM 642 C C . LEU A 1 90 ? -0.184 -4.717 -17.723 1.00 58.19 90 LEU A C 1
ATOM 644 O O . LEU A 1 90 ? -1.306 -4.702 -18.213 1.00 58.19 90 LEU A O 1
ATOM 648 N N . ASN A 1 91 ? 0.026 -4.878 -16.410 1.00 59.72 91 ASN A N 1
ATOM 649 C CA . ASN A 1 91 ? -1.034 -4.968 -15.398 1.00 59.72 91 ASN A CA 1
ATOM 650 C C . ASN A 1 91 ? -1.279 -3.637 -14.670 1.00 59.72 91 ASN A C 1
ATOM 652 O O . ASN A 1 91 ? -2.047 -3.599 -13.716 1.00 59.72 91 ASN A O 1
ATOM 656 N N . GLY A 1 92 ? -0.633 -2.552 -15.099 1.00 65.44 92 GLY A N 1
ATOM 657 C CA . GLY A 1 92 ? -0.901 -1.183 -14.681 1.00 65.44 92 GLY A CA 1
ATOM 658 C C . GLY A 1 92 ? -1.121 -0.997 -13.178 1.00 65.44 92 GLY A C 1
ATOM 659 O O . GLY A 1 92 ? -0.387 -1.500 -12.323 1.00 65.44 92 GLY A O 1
ATOM 660 N N . ALA A 1 93 ? -2.230 -0.322 -12.868 1.00 62.81 93 ALA A N 1
ATOM 661 C CA . ALA A 1 93 ? -2.746 -0.119 -11.519 1.00 62.81 93 ALA A CA 1
ATOM 662 C C . ALA A 1 93 ? -3.180 -1.416 -10.796 1.00 62.81 93 ALA A C 1
ATOM 664 O O . ALA A 1 93 ? -3.339 -1.383 -9.576 1.00 62.81 93 ALA A O 1
ATOM 665 N N . ALA A 1 94 ? -3.335 -2.543 -11.494 1.00 69.12 94 ALA A N 1
ATOM 666 C CA . ALA A 1 94 ? -3.690 -3.839 -10.912 1.00 69.12 94 ALA A CA 1
ATOM 667 C C . ALA A 1 94 ? -2.472 -4.653 -10.429 1.00 69.12 94 ALA A C 1
ATOM 669 O O . ALA A 1 94 ? -2.648 -5.652 -9.733 1.00 69.12 94 ALA A O 1
ATOM 670 N N . MET A 1 95 ? -1.237 -4.237 -10.746 1.00 73.69 95 MET A N 1
ATOM 671 C CA . MET A 1 95 ? -0.045 -4.859 -10.167 1.00 73.69 95 MET A CA 1
ATOM 672 C C . MET A 1 95 ? 0.042 -4.558 -8.664 1.00 73.69 95 MET A C 1
ATOM 674 O O . MET A 1 95 ? 0.000 -3.395 -8.246 1.00 73.69 95 MET A O 1
ATOM 678 N N . ASP A 1 96 ? 0.186 -5.620 -7.870 1.00 76.81 96 ASP A N 1
ATOM 679 C CA . ASP A 1 96 ? 0.426 -5.537 -6.431 1.00 76.81 96 ASP A CA 1
ATOM 680 C C . ASP A 1 96 ? 1.888 -5.143 -6.157 1.00 76.81 96 ASP A C 1
ATOM 682 O O . ASP A 1 96 ? 2.810 -5.617 -6.831 1.00 76.81 96 ASP A O 1
ATOM 686 N N . CYS A 1 97 ? 2.103 -4.300 -5.146 1.00 83.50 97 CYS A N 1
ATOM 687 C CA . CYS A 1 97 ? 3.400 -3.735 -4.777 1.00 83.50 97 CYS A CA 1
ATOM 688 C C . CYS A 1 97 ? 4.436 -4.821 -4.447 1.00 83.50 97 CYS A C 1
ATOM 690 O O . CYS A 1 97 ? 5.629 -4.628 -4.689 1.00 83.50 97 CYS A O 1
ATOM 692 N N . LYS A 1 98 ? 3.979 -5.990 -3.972 1.00 79.81 98 LYS A N 1
ATOM 693 C CA . LYS A 1 98 ? 4.824 -7.166 -3.694 1.00 79.81 98 LYS A CA 1
ATOM 694 C C . LYS A 1 98 ? 5.550 -7.736 -4.917 1.00 79.81 98 LYS A C 1
ATOM 696 O O . LYS A 1 98 ? 6.430 -8.575 -4.776 1.00 79.81 98 LYS A O 1
ATOM 701 N N . SER A 1 99 ? 5.179 -7.300 -6.122 1.00 78.19 99 SER A N 1
ATOM 702 C CA . SER A 1 99 ? 5.893 -7.659 -7.354 1.00 78.19 99 SER A CA 1
ATOM 703 C C . SER A 1 99 ? 7.300 -7.048 -7.411 1.00 78.19 99 SER A C 1
ATOM 705 O O . SER A 1 99 ? 8.153 -7.566 -8.127 1.00 78.19 99 SER A O 1
ATOM 707 N N . CYS A 1 100 ? 7.532 -5.968 -6.653 1.00 79.50 100 CYS A N 1
ATOM 708 C CA . CYS A 1 100 ? 8.810 -5.258 -6.578 1.00 79.50 100 CYS A CA 1
ATOM 709 C C . CYS A 1 100 ? 9.350 -5.164 -5.141 1.00 79.50 100 CYS A C 1
ATOM 711 O O . CYS A 1 100 ? 10.560 -5.261 -4.938 1.00 79.50 100 CYS A O 1
ATOM 713 N N . HIS A 1 101 ? 8.474 -4.958 -4.151 1.00 84.62 101 HIS A N 1
ATOM 714 C CA . HIS A 1 101 ? 8.840 -4.771 -2.746 1.00 84.62 101 HIS A CA 1
ATOM 715 C C . HIS A 1 101 ? 8.726 -6.083 -1.962 1.00 84.62 101 HIS A C 1
ATOM 717 O O . HIS A 1 101 ? 7.668 -6.706 -1.935 1.00 84.62 101 HIS A O 1
ATOM 723 N N . ASN A 1 102 ? 9.799 -6.487 -1.280 1.00 81.44 102 ASN A N 1
ATOM 724 C CA . ASN A 1 102 ? 9.886 -7.806 -0.631 1.00 81.44 102 ASN A CA 1
ATOM 725 C C . ASN A 1 102 ? 9.416 -7.847 0.828 1.00 81.44 102 ASN A C 1
ATOM 727 O O . ASN A 1 102 ? 9.520 -8.884 1.480 1.00 81.44 102 ASN A O 1
ATOM 731 N N . GLY A 1 103 ? 8.944 -6.736 1.382 1.00 85.69 103 GLY A N 1
ATOM 732 C CA . GLY A 1 103 ? 8.535 -6.699 2.778 1.00 85.69 103 GLY A CA 1
ATOM 733 C C . GLY A 1 103 ? 7.977 -5.349 3.175 1.00 85.69 103 GLY A C 1
ATOM 734 O O . GLY A 1 103 ? 8.046 -4.394 2.415 1.00 85.69 103 GLY A O 1
ATOM 735 N N . THR A 1 104 ? 7.432 -5.276 4.382 1.00 86.81 104 THR A N 1
ATOM 736 C CA . THR A 1 104 ? 6.710 -4.106 4.906 1.00 86.81 104 THR A CA 1
ATOM 737 C C . THR A 1 104 ? 7.553 -3.232 5.837 1.00 86.81 104 THR A C 1
ATOM 739 O O . THR A 1 104 ? 7.140 -2.132 6.189 1.00 86.81 104 THR A O 1
ATOM 742 N N . SER A 1 105 ? 8.745 -3.699 6.222 1.00 82.44 105 SER A N 1
ATOM 743 C CA . SER A 1 105 ? 9.678 -3.007 7.126 1.00 82.44 105 SER A CA 1
ATOM 744 C C . SER A 1 105 ? 10.898 -2.401 6.423 1.00 82.44 105 SER A C 1
ATOM 746 O O . SER A 1 105 ? 11.532 -1.503 6.968 1.00 82.44 105 SER A O 1
ATOM 748 N N . SER A 1 106 ? 11.225 -2.852 5.207 1.00 80.31 106 SER A N 1
ATOM 749 C CA . SER A 1 106 ? 12.335 -2.334 4.397 1.00 80.31 106 SER A CA 1
ATOM 750 C C . SER A 1 106 ? 11.860 -2.070 2.970 1.00 80.31 106 SER A C 1
ATOM 752 O O . SER A 1 106 ? 12.126 -2.829 2.042 1.00 80.31 106 SER A O 1
ATOM 754 N N . TRP A 1 107 ? 11.095 -0.989 2.802 1.00 80.50 107 TRP A N 1
ATOM 755 C CA . TRP A 1 107 ? 10.426 -0.684 1.533 1.00 80.50 107 TRP A CA 1
ATOM 756 C C . TRP A 1 107 ? 11.395 -0.284 0.410 1.00 80.50 107 TRP A C 1
ATOM 758 O O . TRP A 1 107 ? 11.088 -0.445 -0.768 1.00 80.50 107 TRP A O 1
ATOM 768 N N . THR A 1 108 ? 12.586 0.206 0.759 1.00 76.00 108 THR A N 1
ATOM 769 C CA . THR A 1 108 ? 13.652 0.525 -0.204 1.00 76.00 108 THR A CA 1
ATOM 770 C C . THR A 1 108 ? 14.337 -0.721 -0.762 1.00 76.00 108 THR A C 1
ATOM 772 O O . THR A 1 108 ? 14.979 -0.641 -1.810 1.00 76.00 108 THR A O 1
ATOM 775 N N . SER A 1 109 ? 14.186 -1.877 -0.105 1.00 77.88 109 SER A N 1
ATOM 776 C CA . SER A 1 109 ? 14.652 -3.152 -0.636 1.00 77.88 109 SER A CA 1
ATOM 777 C C . SER A 1 109 ? 13.698 -3.625 -1.728 1.00 77.88 109 SER A C 1
ATOM 779 O O . SER A 1 109 ? 12.603 -4.133 -1.471 1.00 77.88 109 SER A O 1
ATOM 781 N N . VAL A 1 110 ? 14.133 -3.435 -2.968 1.00 76.69 110 VAL A N 1
ATOM 782 C CA . VAL A 1 110 ? 13.446 -3.941 -4.151 1.00 76.69 110 VAL A CA 1
ATOM 783 C C . VAL A 1 110 ? 14.220 -5.126 -4.708 1.00 76.69 110 VAL A C 1
ATOM 785 O O . VAL A 1 110 ? 15.435 -5.053 -4.888 1.00 76.69 110 VAL A O 1
ATOM 788 N N . ALA A 1 111 ? 13.525 -6.222 -5.004 1.00 73.44 111 ALA A N 1
ATOM 789 C CA . ALA A 1 111 ? 14.064 -7.246 -5.889 1.00 73.44 111 ALA A CA 1
ATOM 790 C C . ALA A 1 111 ? 13.119 -7.381 -7.068 1.00 73.44 111 ALA A C 1
ATOM 792 O O . ALA A 1 111 ? 11.998 -7.865 -6.928 1.00 73.44 111 ALA A O 1
ATOM 793 N N . MET A 1 112 ? 13.588 -6.946 -8.233 1.00 72.81 112 MET A N 1
ATOM 794 C CA . MET A 1 112 ? 12.807 -7.064 -9.449 1.00 72.81 112 MET A CA 1
ATOM 795 C C . MET A 1 112 ? 12.641 -8.540 -9.816 1.00 72.81 112 MET A C 1
ATOM 797 O O . MET A 1 112 ? 13.619 -9.280 -9.947 1.00 72.81 112 MET A O 1
ATOM 801 N N . ASN A 1 113 ? 11.390 -8.958 -9.985 1.00 72.12 113 ASN A N 1
ATOM 802 C CA . ASN A 1 113 ? 11.033 -10.241 -10.565 1.00 72.12 113 ASN A CA 1
ATOM 803 C C . ASN A 1 113 ? 10.556 -10.019 -12.001 1.00 72.12 113 ASN A C 1
ATOM 805 O O . ASN A 1 113 ? 9.474 -9.470 -12.224 1.00 72.12 113 ASN A O 1
ATOM 809 N N . HIS A 1 114 ? 11.329 -10.505 -12.969 1.00 74.19 114 HIS A N 1
ATOM 810 C CA . HIS A 1 114 ? 11.005 -10.323 -14.375 1.00 74.19 114 HIS A CA 1
ATOM 811 C C . HIS A 1 114 ? 9.919 -11.274 -14.910 1.00 74.19 114 HIS A C 1
ATOM 813 O O . HIS A 1 114 ? 9.565 -11.215 -16.084 1.00 74.19 114 HIS A O 1
ATOM 819 N N . ASN A 1 115 ? 9.325 -12.144 -14.083 1.00 69.25 115 ASN A N 1
ATOM 820 C CA . ASN A 1 115 ? 8.194 -12.982 -14.514 1.00 69.25 115 ASN A CA 1
ATOM 821 C C . ASN A 1 115 ? 6.996 -12.139 -14.963 1.00 69.25 115 ASN A C 1
ATOM 823 O O . ASN A 1 115 ? 6.277 -12.526 -15.881 1.00 69.25 115 ASN A O 1
ATOM 827 N N . SER A 1 116 ? 6.811 -10.971 -14.348 1.00 63.53 116 SER A N 1
ATOM 828 C CA . SER A 1 116 ? 5.771 -10.011 -14.728 1.00 63.53 116 SER A CA 1
ATOM 829 C C . SER A 1 116 ? 6.146 -9.176 -15.970 1.00 63.53 116 SER A C 1
ATOM 831 O O . SER A 1 116 ? 5.310 -8.413 -16.448 1.00 63.53 116 SER A O 1
ATOM 833 N N . SER A 1 117 ? 7.374 -9.331 -16.494 1.00 60.72 117 SER A N 1
ATOM 834 C CA . SER A 1 117 ? 7.945 -8.656 -17.681 1.00 60.72 117 SER A CA 1
ATOM 835 C C . SER A 1 117 ? 7.778 -9.402 -18.986 1.00 60.72 117 SER A C 1
ATOM 837 O O . SER A 1 117 ? 8.134 -8.882 -20.037 1.00 60.72 117 SER A O 1
ATOM 839 N N . LEU A 1 118 ? 7.339 -10.657 -18.925 1.00 59.38 118 LEU A N 1
ATOM 840 C CA . LEU A 1 118 ? 7.362 -11.555 -20.079 1.00 59.38 118 LEU A CA 1
ATOM 841 C C . LEU A 1 118 ? 6.276 -11.222 -21.113 1.00 59.38 118 LEU A C 1
ATOM 843 O O . LEU A 1 118 ? 6.231 -11.839 -22.174 1.00 59.38 118 LEU A O 1
ATOM 847 N N . GLY A 1 119 ? 5.383 -10.276 -20.809 1.00 52.25 119 GLY A N 1
ATOM 848 C CA . GLY A 1 119 ? 4.403 -9.773 -21.761 1.00 52.25 119 GLY A CA 1
ATOM 849 C C . GLY A 1 119 ? 5.062 -8.795 -22.727 1.00 52.25 119 GLY A C 1
ATOM 850 O O . GLY A 1 119 ? 5.587 -7.777 -22.293 1.00 52.25 119 GLY A O 1
ATOM 851 N N . GLY A 1 120 ? 5.006 -9.081 -24.029 1.00 52.22 120 GLY A N 1
ATOM 852 C CA . GLY A 1 120 ? 5.547 -8.245 -25.112 1.00 52.22 120 GLY A CA 1
ATOM 853 C C . GLY A 1 120 ? 4.815 -6.912 -25.335 1.00 52.22 120 GLY A C 1
ATOM 854 O O . GLY A 1 120 ? 4.585 -6.524 -26.476 1.00 52.22 120 GLY A O 1
ATOM 855 N N . GLY A 1 121 ? 4.397 -6.233 -24.266 1.00 56.69 121 GLY A N 1
ATOM 856 C CA . GLY A 1 121 ? 3.856 -4.880 -24.330 1.00 56.69 121 GLY A CA 1
ATOM 857 C C . GLY A 1 121 ? 4.975 -3.856 -24.494 1.00 56.69 121 GLY A C 1
ATOM 858 O O . GLY A 1 121 ? 6.009 -3.943 -23.833 1.00 56.69 121 GLY A O 1
ATOM 859 N N . ALA A 1 122 ? 4.764 -2.871 -25.363 1.00 54.06 122 ALA A N 1
ATOM 860 C CA . ALA A 1 122 ? 5.742 -1.822 -25.615 1.00 54.06 122 ALA A CA 1
ATOM 861 C C . ALA A 1 122 ? 5.989 -0.960 -24.361 1.00 54.06 122 ALA A C 1
ATOM 863 O O . ALA A 1 122 ? 5.058 -0.379 -23.806 1.00 54.06 122 ALA A O 1
ATOM 864 N N . GLY A 1 123 ? 7.255 -0.828 -23.954 1.00 59.91 123 GLY A N 1
ATOM 865 C CA . GLY A 1 123 ? 7.711 0.157 -22.965 1.00 59.91 123 GLY A CA 1
ATOM 866 C C . GLY A 1 123 ? 8.039 -0.401 -21.581 1.00 59.91 123 GLY A C 1
ATOM 867 O O . GLY A 1 123 ? 8.455 0.364 -20.710 1.00 59.91 123 GLY A O 1
ATOM 868 N N . TRP A 1 124 ? 7.915 -1.715 -21.385 1.00 70.81 124 TRP A N 1
ATOM 869 C CA . TRP A 1 124 ? 8.125 -2.363 -20.089 1.00 70.81 124 TRP A CA 1
ATOM 870 C C . TRP A 1 124 ? 9.589 -2.281 -19.638 1.00 70.81 124 TRP A C 1
ATOM 872 O O . TRP A 1 124 ? 9.893 -1.932 -18.498 1.00 70.81 124 TRP A O 1
ATOM 882 N N . CYS A 1 125 ? 10.518 -2.530 -20.562 1.00 74.19 125 CYS A N 1
ATOM 883 C CA . CYS A 1 125 ? 11.946 -2.413 -20.295 1.00 74.19 125 CYS A CA 1
ATOM 884 C C . CYS A 1 125 ? 12.354 -0.939 -20.217 1.00 74.19 125 CYS A C 1
ATOM 886 O O . CYS A 1 125 ? 13.084 -0.550 -19.310 1.00 74.19 125 CYS A O 1
ATOM 888 N N . LYS A 1 126 ? 11.840 -0.104 -21.132 1.00 74.19 126 LYS A N 1
ATOM 889 C CA . LYS A 1 126 ? 12.123 1.339 -21.184 1.00 74.19 126 LYS A CA 1
ATOM 890 C C . LYS A 1 126 ? 11.801 2.057 -19.867 1.00 74.19 126 LYS A C 1
ATOM 892 O O . LYS A 1 126 ? 12.589 2.897 -19.440 1.00 74.19 126 LYS A O 1
ATOM 897 N N . ALA A 1 127 ? 10.686 1.718 -19.218 1.00 73.62 127 ALA A N 1
ATOM 898 C CA . ALA A 1 127 ? 10.261 2.313 -17.947 1.00 73.62 127 ALA A CA 1
ATOM 899 C C . ALA A 1 127 ? 11.334 2.228 -16.845 1.00 73.62 127 ALA A C 1
ATOM 901 O O . ALA A 1 127 ? 11.475 3.139 -16.032 1.00 73.62 127 ALA A O 1
ATOM 902 N N . CYS A 1 128 ? 12.106 1.142 -16.850 1.00 77.38 128 CYS A N 1
ATOM 903 C CA . CYS A 1 128 ? 13.058 0.793 -15.799 1.00 77.38 128 CYS A CA 1
ATOM 904 C C . CYS A 1 128 ? 14.518 0.978 -16.232 1.00 77.38 128 CYS A C 1
ATOM 906 O O . CYS A 1 128 ? 15.351 1.471 -15.473 1.00 77.38 128 CYS A O 1
ATOM 908 N N . HIS A 1 129 ? 14.815 0.597 -17.470 1.00 79.88 129 HIS A N 1
ATOM 909 C CA . HIS A 1 129 ? 16.163 0.449 -17.997 1.00 79.88 129 HIS A CA 1
ATOM 910 C C . HIS A 1 129 ? 16.537 1.533 -19.006 1.00 79.88 129 HIS A C 1
ATOM 912 O O . HIS A 1 129 ? 17.677 1.550 -19.440 1.00 79.88 129 HIS A O 1
ATOM 918 N N . ALA A 1 130 ? 15.661 2.461 -19.402 1.00 80.25 130 ALA A N 1
ATOM 919 C CA . ALA A 1 130 ? 16.096 3.531 -20.301 1.00 80.25 130 ALA A CA 1
ATOM 920 C C . ALA A 1 130 ? 16.982 4.553 -19.574 1.00 80.25 130 ALA A C 1
ATOM 922 O O . ALA A 1 130 ? 16.630 5.078 -18.510 1.00 80.25 130 ALA A O 1
ATOM 923 N N . THR A 1 131 ? 18.119 4.890 -20.183 1.00 83.38 131 THR A N 1
ATOM 924 C CA . THR A 1 131 ? 18.938 6.038 -19.768 1.00 83.38 131 THR A CA 1
ATOM 925 C C . THR A 1 131 ? 18.128 7.332 -19.830 1.00 83.38 131 THR A C 1
ATOM 927 O O . THR A 1 131 ? 17.346 7.534 -20.757 1.00 83.38 131 THR A O 1
ATOM 930 N N . GLY A 1 132 ? 18.327 8.218 -18.851 1.00 81.06 132 GLY A N 1
ATOM 931 C CA . GLY A 1 132 ? 17.593 9.485 -18.740 1.00 81.06 132 GLY A CA 1
ATOM 932 C C . GLY A 1 132 ? 16.321 9.413 -17.888 1.00 81.06 132 GLY A C 1
ATOM 933 O O . GLY A 1 132 ? 15.746 10.450 -17.575 1.00 81.06 132 GLY A O 1
ATOM 934 N N . THR A 1 133 ? 15.900 8.224 -17.443 1.00 79.69 133 THR A N 1
ATOM 935 C CA . THR A 1 133 ? 14.862 8.102 -16.407 1.00 79.69 133 THR A CA 1
ATOM 936 C C . THR A 1 133 ? 15.444 8.435 -15.028 1.00 79.69 133 THR A C 1
ATOM 938 O O . THR A 1 133 ? 16.542 7.988 -14.688 1.00 79.69 133 THR A O 1
ATOM 941 N N . ALA A 1 134 ? 14.713 9.192 -14.206 1.00 83.00 134 ALA A N 1
ATOM 942 C CA . ALA A 1 134 ? 15.121 9.574 -12.843 1.00 83.00 134 ALA A CA 1
ATOM 943 C C . ALA A 1 134 ? 14.408 8.758 -11.743 1.00 83.00 134 ALA A C 1
ATOM 945 O O . ALA A 1 134 ? 14.376 9.169 -10.583 1.00 83.00 134 ALA A O 1
ATOM 946 N N . TYR A 1 135 ? 13.805 7.619 -12.104 1.00 85.25 135 TYR A N 1
ATOM 947 C CA . TYR A 1 135 ? 13.069 6.786 -11.155 1.00 85.25 135 TYR A CA 1
ATOM 948 C C . TYR A 1 135 ? 13.997 6.082 -10.160 1.00 85.25 135 TYR A C 1
ATOM 950 O O . TYR A 1 135 ? 15.134 5.738 -10.498 1.00 85.25 135 TYR A O 1
ATOM 958 N N . LEU A 1 136 ? 13.488 5.862 -8.944 1.00 81.62 136 LEU A N 1
ATOM 959 C CA . LEU A 1 136 ? 14.168 5.116 -7.885 1.00 81.62 136 LEU A CA 1
ATOM 960 C C . LEU A 1 136 ? 14.424 3.657 -8.289 1.00 81.62 136 LEU A C 1
ATOM 962 O O . LEU A 1 136 ? 13.599 3.023 -8.946 1.00 81.62 136 LEU A O 1
ATOM 966 N N . GLY A 1 137 ? 15.551 3.117 -7.825 1.00 78.38 137 GLY A N 1
ATOM 967 C CA . GLY A 1 137 ? 15.981 1.741 -8.065 1.00 78.38 137 GLY A CA 1
ATOM 968 C C . GLY A 1 137 ? 17.395 1.675 -8.642 1.00 78.38 137 GLY A C 1
ATOM 969 O O . GLY A 1 137 ? 17.887 2.633 -9.231 1.00 78.38 137 GLY A O 1
ATOM 970 N N . ASN A 1 138 ? 18.040 0.522 -8.481 1.00 77.81 138 ASN A N 1
ATOM 971 C CA . ASN A 1 138 ? 19.433 0.296 -8.892 1.00 77.81 138 ASN A CA 1
ATOM 972 C C . ASN A 1 138 ? 19.521 -0.555 -10.167 1.00 77.81 138 ASN A C 1
ATOM 974 O O . ASN A 1 138 ? 20.387 -1.415 -10.297 1.00 77.81 138 ASN A O 1
ATOM 978 N N . MET A 1 139 ? 18.567 -0.371 -11.079 1.00 79.50 139 MET A N 1
ATOM 979 C CA . MET A 1 139 ? 18.515 -1.115 -12.336 1.00 79.50 139 MET A CA 1
ATOM 980 C C . MET A 1 139 ? 19.589 -0.583 -13.283 1.00 79.50 139 MET A C 1
ATOM 982 O O . MET A 1 139 ? 19.780 0.631 -13.385 1.00 79.50 139 MET A O 1
ATOM 986 N N . GLU A 1 140 ? 20.266 -1.478 -13.997 1.00 81.62 140 GLU A N 1
ATOM 987 C CA . GLU A 1 140 ? 21.180 -1.073 -15.060 1.00 81.62 140 GLU A CA 1
ATOM 988 C C . GLU A 1 140 ? 20.403 -0.329 -16.152 1.00 81.62 140 GLU A C 1
ATOM 990 O O . GLU A 1 140 ? 19.353 -0.794 -16.601 1.00 81.62 140 GLU A O 1
ATOM 995 N N . LYS A 1 141 ? 20.906 0.837 -16.568 1.00 84.19 141 LYS A N 1
ATOM 996 C CA . LYS A 1 141 ? 20.261 1.673 -17.583 1.00 84.19 141 LYS A CA 1
ATOM 997 C C . LYS A 1 141 ? 21.045 1.649 -18.886 1.00 84.19 141 LYS A C 1
ATOM 999 O O . LYS A 1 141 ? 22.263 1.801 -18.895 1.00 84.19 141 LYS A O 1
ATOM 1004 N N . LYS A 1 142 ? 20.326 1.531 -19.997 1.00 83.44 142 LYS A N 1
ATOM 1005 C CA . LYS A 1 142 ? 20.848 1.456 -21.354 1.00 83.44 142 LYS A CA 1
ATOM 1006 C C . LYS A 1 142 ? 20.027 2.318 -22.317 1.00 83.44 142 LYS A C 1
ATOM 1008 O O . LYS A 1 142 ? 18.813 2.458 -22.176 1.00 83.44 142 LYS A O 1
ATOM 1013 N N . ALA A 1 143 ? 20.693 2.914 -23.302 1.00 81.38 143 ALA A N 1
ATOM 1014 C CA . ALA A 1 143 ? 20.016 3.626 -24.381 1.00 81.38 143 ALA A CA 1
ATOM 1015 C C . ALA A 1 143 ? 19.358 2.629 -25.350 1.00 81.38 143 ALA A C 1
ATOM 1017 O O . ALA A 1 143 ? 19.901 1.551 -25.595 1.00 81.38 143 ALA A O 1
ATOM 1018 N N . LEU A 1 144 ? 18.213 2.983 -25.942 1.00 74.56 144 LEU A N 1
ATOM 1019 C CA . LEU A 1 144 ? 17.527 2.112 -26.915 1.00 74.56 144 LEU A CA 1
ATOM 1020 C C . LEU A 1 144 ? 18.372 1.849 -28.172 1.00 74.56 144 LEU A C 1
ATOM 1022 O O . LEU A 1 144 ? 18.232 0.813 -28.804 1.00 74.56 144 LEU A O 1
ATOM 1026 N N . ASN A 1 145 ? 19.280 2.766 -28.500 1.00 74.06 145 ASN A N 1
ATOM 1027 C CA . ASN A 1 145 ? 20.183 2.703 -29.647 1.00 74.06 145 ASN A CA 1
ATOM 1028 C C . ASN A 1 145 ? 21.604 2.244 -29.273 1.00 74.06 145 ASN A C 1
ATOM 1030 O O . ASN A 1 145 ? 22.546 2.519 -30.012 1.00 74.06 145 ASN A O 1
ATOM 1034 N N . HIS A 1 146 ? 21.782 1.585 -28.124 1.00 75.31 146 HIS A N 1
ATOM 1035 C CA . HIS A 1 146 ? 23.111 1.186 -27.656 1.00 75.31 146 HIS A CA 1
ATOM 1036 C C . HIS A 1 146 ? 23.804 0.127 -28.523 1.00 75.31 146 HIS A C 1
ATOM 1038 O O . HIS A 1 146 ? 25.006 -0.073 -28.375 1.00 75.31 146 HIS A O 1
ATOM 1044 N N . ASP A 1 147 ? 23.051 -0.550 -29.387 1.00 69.25 147 ASP A N 1
ATOM 1045 C CA . ASP A 1 147 ? 23.562 -1.410 -30.444 1.00 69.25 147 ASP A CA 1
ATOM 1046 C C . ASP A 1 147 ? 22.723 -1.134 -31.702 1.00 69.25 147 ASP A C 1
ATOM 1048 O O . ASP A 1 147 ? 21.518 -1.389 -31.743 1.00 69.25 147 ASP A O 1
ATOM 1052 N N . SER A 1 148 ? 23.332 -0.509 -32.710 1.00 61.91 148 SER A N 1
ATOM 1053 C CA . SER A 1 148 ? 22.662 0.105 -33.869 1.00 61.91 148 SER A CA 1
ATOM 1054 C C . SER A 1 148 ? 22.153 -0.896 -34.915 1.00 61.91 148 SER A C 1
ATOM 1056 O O . SER A 1 148 ? 21.787 -0.509 -36.024 1.00 61.91 148 SER A O 1
ATOM 1058 N N . ARG A 1 149 ? 22.103 -2.190 -34.578 1.00 60.81 149 ARG A N 1
ATOM 1059 C CA . ARG A 1 149 ? 21.730 -3.277 -35.497 1.00 60.81 149 ARG A CA 1
ATOM 1060 C C . ARG A 1 149 ? 20.252 -3.291 -35.894 1.00 60.81 149 ARG A C 1
ATOM 1062 O O . ARG A 1 149 ? 19.906 -3.969 -36.855 1.00 60.81 149 ARG A O 1
ATOM 1069 N N . ASN A 1 150 ? 19.381 -2.567 -35.186 1.00 55.62 150 ASN A N 1
ATOM 1070 C CA . ASN A 1 150 ? 17.952 -2.511 -35.495 1.00 55.62 150 ASN A CA 1
ATOM 1071 C C . ASN A 1 150 ? 17.368 -1.115 -35.218 1.00 55.62 150 ASN A C 1
ATOM 1073 O O . ASN A 1 150 ? 17.155 -0.735 -34.070 1.00 55.62 150 ASN A O 1
ATOM 1077 N N . THR A 1 151 ? 17.084 -0.354 -36.275 1.00 55.94 151 THR A N 1
ATOM 1078 C CA . THR A 1 151 ? 16.498 0.997 -36.197 1.00 55.94 151 THR A CA 1
ATOM 1079 C C . THR A 1 151 ? 14.991 1.001 -35.911 1.00 55.94 151 THR A C 1
ATOM 1081 O O . THR A 1 151 ? 14.422 2.070 -35.700 1.00 55.94 151 THR A O 1
ATOM 1084 N N . LEU A 1 152 ? 14.343 -0.173 -35.881 1.00 57.50 152 LEU A N 1
ATOM 1085 C CA . LEU A 1 152 ? 12.897 -0.328 -35.683 1.00 57.50 152 LEU A CA 1
ATOM 1086 C C . LEU A 1 152 ? 12.509 -0.825 -34.283 1.00 57.50 152 LEU A C 1
ATOM 1088 O O . LEU A 1 152 ? 11.323 -0.823 -33.956 1.00 57.50 152 LEU A O 1
ATOM 1092 N N . ALA A 1 153 ? 13.461 -1.253 -33.447 1.00 58.22 153 ALA A N 1
ATOM 1093 C CA . ALA A 1 153 ? 13.146 -1.722 -32.099 1.00 58.22 153 ALA A CA 1
ATOM 1094 C C . ALA A 1 153 ? 12.699 -0.543 -31.212 1.00 58.22 153 ALA A C 1
ATOM 1096 O O . ALA A 1 153 ? 13.512 0.228 -30.705 1.00 58.22 153 ALA A O 1
ATOM 1097 N N . THR A 1 154 ? 11.388 -0.400 -31.012 1.00 60.62 154 THR A N 1
ATOM 1098 C CA . THR A 1 154 ? 10.793 0.640 -30.155 1.00 60.62 154 THR A CA 1
ATOM 1099 C C . THR A 1 154 ? 10.885 0.318 -28.656 1.00 60.62 154 THR A C 1
ATOM 1101 O O . THR A 1 154 ? 10.651 1.201 -27.829 1.00 60.62 154 THR A O 1
ATOM 1104 N N . ASP A 1 155 ? 11.226 -0.927 -28.297 1.00 65.31 155 ASP A N 1
ATOM 1105 C CA . ASP A 1 155 ? 11.449 -1.396 -26.920 1.00 65.31 155 ASP A CA 1
ATOM 1106 C C . ASP A 1 155 ? 12.412 -2.600 -26.875 1.00 65.31 155 ASP A C 1
ATOM 1108 O O . ASP A 1 155 ? 12.463 -3.403 -27.811 1.00 65.31 155 ASP A O 1
ATOM 1112 N N . CYS A 1 156 ? 13.148 -2.764 -25.772 1.00 69.38 156 CYS A N 1
ATOM 1113 C CA . CYS A 1 156 ? 14.154 -3.818 -25.585 1.00 69.38 156 CYS A CA 1
ATOM 1114 C C . CYS A 1 156 ? 13.560 -5.234 -25.694 1.00 69.38 156 CYS A C 1
ATOM 1116 O O . CYS A 1 156 ? 14.246 -6.159 -26.115 1.00 69.38 156 CYS A O 1
ATOM 1118 N N . SER A 1 157 ? 12.277 -5.393 -25.356 1.00 67.38 157 SER A N 1
ATOM 1119 C CA . SER A 1 157 ? 11.518 -6.645 -25.485 1.00 67.38 157 SER A CA 1
ATOM 1120 C C . SER A 1 157 ? 11.339 -7.096 -26.944 1.00 67.38 157 SER A C 1
ATOM 1122 O O . SER A 1 157 ? 11.240 -8.290 -27.222 1.00 67.38 157 SER A O 1
ATOM 1124 N N . SER A 1 158 ? 11.347 -6.147 -27.885 1.00 65.12 158 SER A N 1
ATOM 1125 C CA . SER A 1 158 ? 11.182 -6.379 -29.326 1.00 65.12 158 SER A CA 1
ATOM 1126 C C . SER A 1 158 ? 12.504 -6.524 -30.084 1.00 65.12 158 SER A C 1
ATOM 1128 O O . SER A 1 158 ? 12.497 -6.858 -31.267 1.00 65.12 158 SER A O 1
ATOM 1130 N N . SER A 1 159 ? 13.648 -6.292 -29.425 1.00 68.38 159 SER A N 1
ATOM 1131 C CA . SER A 1 159 ? 14.955 -6.303 -30.094 1.00 68.38 159 SER A CA 1
ATOM 1132 C C . SER A 1 159 ? 15.454 -7.709 -30.432 1.00 68.38 159 SER A C 1
ATOM 1134 O O . SER A 1 159 ? 16.344 -7.854 -31.264 1.00 68.38 159 SER A O 1
ATOM 1136 N N . GLY A 1 160 ? 14.921 -8.746 -29.773 1.00 68.62 160 GLY A N 1
ATOM 1137 C CA . GLY A 1 160 ? 15.403 -10.127 -29.885 1.00 68.62 160 GLY A CA 1
ATOM 1138 C C . GLY A 1 160 ? 16.764 -10.384 -29.219 1.00 68.62 160 GLY A C 1
ATOM 1139 O O . GLY A 1 160 ? 17.130 -11.546 -29.043 1.00 68.62 160 GLY A O 1
ATOM 1140 N N . CYS A 1 161 ? 17.484 -9.331 -28.808 1.00 71.31 16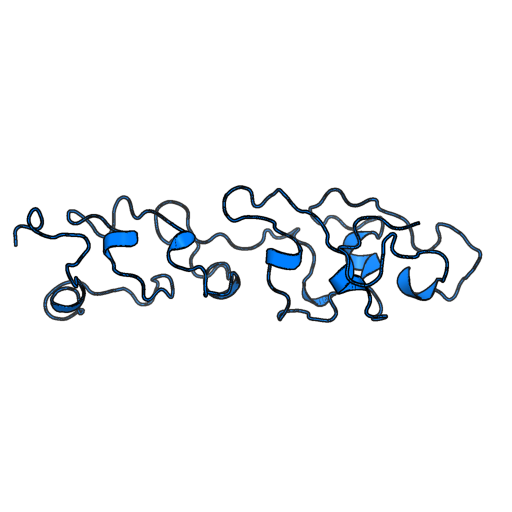1 CYS A N 1
ATOM 1141 C CA . CYS A 1 161 ? 18.800 -9.418 -28.173 1.00 71.31 161 CYS A CA 1
ATOM 1142 C C . CYS A 1 161 ? 18.708 -9.735 -26.676 1.00 71.31 161 CYS A C 1
ATOM 1144 O O . CYS A 1 161 ? 19.481 -10.545 -26.176 1.00 71.31 161 CYS A O 1
ATOM 1146 N N . HIS A 1 162 ? 17.747 -9.137 -25.967 1.00 73.06 162 HIS A N 1
ATOM 1147 C CA . HIS A 1 162 ? 17.595 -9.334 -24.526 1.00 73.06 162 HIS A CA 1
ATOM 1148 C C . HIS A 1 162 ? 16.677 -10.515 -24.236 1.00 73.06 162 HIS A C 1
ATOM 1150 O O . HIS A 1 162 ? 15.530 -10.557 -24.688 1.00 73.06 162 HIS A O 1
ATOM 1156 N N . ARG A 1 163 ? 17.174 -11.483 -23.459 1.00 71.50 163 ARG A N 1
ATOM 1157 C CA . ARG A 1 163 ? 16.410 -12.672 -23.053 1.00 71.50 163 ARG A CA 1
ATOM 1158 C C . ARG A 1 163 ? 16.496 -12.875 -21.539 1.00 71.50 163 ARG A C 1
ATOM 1160 O O . ARG A 1 163 ? 17.588 -12.743 -20.984 1.00 71.50 163 ARG A O 1
ATOM 1167 N N . PRO A 1 164 ? 15.384 -13.213 -20.864 1.00 68.94 164 PRO A N 1
ATOM 1168 C CA . PRO A 1 164 ? 15.398 -13.409 -19.424 1.00 68.94 164 PRO A CA 1
ATOM 1169 C C . PRO A 1 164 ? 16.194 -14.675 -19.083 1.00 68.94 164 PRO A C 1
ATOM 1171 O O . PRO A 1 164 ? 16.033 -15.722 -19.714 1.00 68.94 164 PRO A O 1
ATOM 1174 N N . LEU A 1 165 ? 17.058 -14.576 -18.076 1.00 69.25 165 LEU A N 1
ATOM 1175 C CA . LEU A 1 165 ? 17.879 -15.677 -17.584 1.00 69.25 165 LEU A CA 1
ATOM 1176 C C . LEU A 1 165 ? 17.137 -16.473 -16.514 1.00 69.25 165 LEU A C 1
ATOM 1178 O O . LEU A 1 165 ? 16.793 -15.933 -15.461 1.00 69.25 165 LEU A O 1
ATOM 1182 N N . GLY A 1 166 ? 16.917 -17.764 -16.766 1.00 68.56 166 GLY A N 1
ATOM 1183 C CA . GLY A 1 166 ? 16.305 -18.685 -15.809 1.00 68.56 166 GLY A CA 1
ATOM 1184 C C . GLY A 1 166 ? 15.473 -19.785 -16.466 1.00 68.56 166 GLY A C 1
ATOM 1185 O O . GLY A 1 166 ? 15.290 -19.818 -17.683 1.00 68.56 166 GLY A O 1
ATOM 1186 N N . ASN A 1 167 ? 14.934 -20.680 -15.640 1.00 67.31 167 ASN A N 1
ATOM 1187 C CA . ASN A 1 167 ? 14.043 -21.748 -16.088 1.00 67.31 167 ASN A CA 1
ATOM 1188 C C . ASN A 1 167 ? 12.588 -21.266 -16.097 1.00 67.31 167 ASN A C 1
ATOM 1190 O O . ASN A 1 167 ? 12.169 -20.504 -15.220 1.00 67.31 167 ASN A O 1
ATOM 1194 N N . LYS A 1 168 ? 11.789 -21.748 -17.053 1.00 57.38 168 LYS A N 1
ATOM 1195 C CA . LYS A 1 168 ? 10.346 -21.471 -17.103 1.00 57.38 168 LYS A CA 1
ATOM 1196 C C . LYS A 1 168 ? 9.688 -21.934 -15.797 1.00 57.38 168 LYS A C 1
ATOM 1198 O O . LYS A 1 168 ? 9.838 -23.087 -15.413 1.00 57.38 168 LYS A O 1
ATOM 1203 N N . GLY A 1 169 ? 8.989 -21.025 -15.115 1.00 56.78 169 GLY A N 1
ATOM 1204 C CA . GLY A 1 169 ? 8.387 -21.277 -13.796 1.00 56.78 169 GLY A CA 1
ATOM 1205 C C . GLY A 1 169 ? 9.253 -20.865 -12.596 1.00 56.78 169 GLY A C 1
ATOM 1206 O O . GLY A 1 169 ? 8.765 -20.902 -11.471 1.00 56.78 169 GLY A O 1
ATOM 1207 N N . SER A 1 170 ? 10.495 -20.417 -12.815 1.00 63.56 170 SER A N 1
ATOM 1208 C CA . SER A 1 170 ? 11.343 -19.795 -11.785 1.00 63.56 170 SER A CA 1
ATOM 1209 C C . SER A 1 170 ? 11.310 -18.266 -11.874 1.00 63.56 170 SER A C 1
ATOM 1211 O O . SER A 1 170 ? 10.806 -17.711 -12.849 1.00 63.56 170 SER A O 1
ATOM 1213 N N . THR A 1 171 ? 11.800 -17.581 -10.838 1.00 65.19 171 THR A N 1
ATOM 1214 C CA . THR A 1 171 ? 11.918 -16.117 -10.795 1.00 65.19 171 THR A CA 1
ATOM 1215 C C . THR A 1 171 ? 13.042 -15.654 -11.726 1.00 65.19 171 THR A C 1
ATOM 1217 O O . THR A 1 171 ? 14.214 -15.896 -11.439 1.00 65.19 171 THR A O 1
ATOM 1220 N N . TYR A 1 172 ? 12.715 -14.960 -12.812 1.00 70.38 172 TYR A N 1
ATOM 1221 C CA . TYR A 1 172 ? 13.700 -14.349 -13.702 1.00 70.38 172 TYR A CA 1
ATOM 1222 C C . TYR A 1 172 ? 14.310 -13.116 -13.023 1.00 70.38 172 TYR A C 1
ATOM 1224 O O . TYR A 1 172 ? 13.639 -12.103 -12.829 1.00 70.38 172 TYR A O 1
ATOM 1232 N N . ARG A 1 173 ? 15.583 -13.187 -12.623 1.00 68.94 173 ARG A N 1
ATOM 1233 C CA . ARG A 1 173 ? 16.262 -12.085 -11.905 1.00 68.94 173 ARG A CA 1
ATOM 1234 C C . ARG A 1 173 ? 17.239 -11.305 -12.775 1.00 68.94 173 ARG A C 1
ATOM 1236 O O . ARG A 1 173 ? 17.410 -10.115 -12.547 1.00 68.94 173 ARG A O 1
ATOM 1243 N N . ASN A 1 174 ? 17.800 -11.949 -13.793 1.00 68.06 174 ASN A N 1
ATOM 1244 C CA . ASN A 1 174 ? 18.808 -11.368 -14.672 1.00 68.06 174 ASN A CA 1
ATOM 1245 C C . ASN A 1 174 ? 18.361 -11.460 -16.138 1.00 68.06 174 ASN A C 1
ATOM 1247 O O . ASN A 1 174 ? 17.475 -12.250 -16.474 1.00 68.06 174 ASN A O 1
ATOM 1251 N N . TRP A 1 175 ? 19.001 -10.676 -17.000 1.00 67.75 175 TRP A N 1
ATOM 1252 C CA . TRP A 1 175 ? 18.884 -10.757 -18.457 1.00 67.75 175 TRP A CA 1
ATOM 1253 C C . TRP A 1 175 ? 20.269 -10.993 -19.056 1.00 67.75 175 TRP A C 1
ATOM 1255 O O . TRP A 1 175 ? 21.262 -10.567 -18.467 1.00 67.75 175 TRP A O 1
ATOM 1265 N N . ASN A 1 176 ? 20.309 -11.706 -20.182 1.00 60.50 176 ASN A N 1
ATOM 1266 C CA . ASN A 1 176 ? 21.490 -11.797 -21.044 1.00 60.50 176 ASN A CA 1
ATOM 1267 C C . ASN A 1 176 ? 21.621 -10.562 -21.937 1.00 60.50 176 ASN A C 1
ATOM 1269 O O . ASN A 1 176 ? 20.567 -9.986 -22.316 1.00 60.50 176 ASN A O 1
#

Foldseek 3Di:
DDQPPDDLPDQPCVQCVCPNHPHDDPLAQPAPHRQVVFDDSVDSQARGDDDCVRVVVDFLCSQQVCSFCVPYPGTSHHDDPQAQQLCQFPCRPNDGLCCFAVDDPCRLDGQHFCPSVLDLDACSCVSQADPPRRHRDDDHHDHPCNDVPDPPPRHPSPPVQWDFDDDVVDGRRDID